Protein AF-S4NZB8-F1 (afdb_monomer_lite)

pLDDT: mean 95.54, std 4.89, range [75.25, 98.69]

Foldseek 3Di:
DFKWFDPDPVVSDIDTPDDCVDPQKHWDKADPDPVVRDIDIDIGGNQDPPRDDGDMDDDDDDWDADPVGDIGD

Sequence (73 aa):
AAVERLESEQDDAWTVVATDADWETKYIWLRNSKILGTSHAVIEWEVPDGTPPGTYRLHHYGNYKYILGGIYP

Radius of gyration: 15.55 Å; chains: 1; bounding box: 36×28×37 Å

Structure (mmCIF, N/CA/C/O backbone):
data_AF-S4NZB8-F1
#
_entry.id   AF-S4NZB8-F1
#
loop_
_atom_site.group_PDB
_atom_site.id
_atom_site.type_symbol
_atom_site.label_atom_id
_atom_site.label_alt_id
_atom_site.label_comp_id
_atom_site.label_asym_id
_atom_site.label_entity_id
_atom_site.label_seq_id
_atom_site.pdbx_PDB_ins_code
_atom_site.Cartn_x
_atom_site.Cartn_y
_atom_site.Cartn_z
_atom_site.occupancy
_atom_site.B_iso_or_equiv
_atom_site.auth_seq_id
_atom_site.auth_comp_id
_atom_site.auth_asym_id
_atom_site.auth_atom_id
_atom_site.pdbx_PDB_model_num
ATOM 1 N N . ALA A 1 1 ? 4.071 -1.736 0.066 1.00 94.19 1 ALA A N 1
ATOM 2 C CA . ALA A 1 1 ? 2.638 -1.353 0.017 1.00 94.19 1 ALA A CA 1
ATOM 3 C C . ALA A 1 1 ? 2.022 -1.591 1.388 1.00 94.19 1 ALA A C 1
ATOM 5 O O . ALA A 1 1 ? 2.580 -2.382 2.138 1.00 94.19 1 ALA A O 1
ATOM 6 N N . ALA A 1 2 ? 0.931 -0.909 1.724 1.00 98.38 2 ALA A N 1
ATOM 7 C CA . ALA A 1 2 ? 0.246 -1.096 3.001 1.00 98.38 2 ALA A CA 1
ATOM 8 C C . ALA A 1 2 ? -1.276 -1.095 2.835 1.00 98.38 2 ALA A C 1
ATOM 10 O O . ALA A 1 2 ? -1.813 -0.448 1.932 1.00 98.38 2 ALA A O 1
ATOM 11 N N . VAL A 1 3 ? -1.945 -1.806 3.734 1.00 98.69 3 VAL A N 1
ATOM 12 C CA . VAL A 1 3 ? -3.375 -1.691 4.005 1.00 98.69 3 VAL A CA 1
ATOM 13 C C . VAL A 1 3 ? -3.510 -0.876 5.279 1.00 98.69 3 VAL A C 1
ATOM 15 O O . VAL A 1 3 ? -2.899 -1.195 6.301 1.00 98.69 3 VAL A O 1
ATOM 18 N N . GLU A 1 4 ? -4.313 0.173 5.225 1.00 98.69 4 GLU A N 1
ATOM 19 C CA . GLU A 1 4 ? -4.505 1.081 6.345 1.00 98.69 4 GLU A CA 1
ATOM 20 C C . GLU A 1 4 ? -5.988 1.169 6.702 1.00 98.69 4 GLU A C 1
ATOM 22 O O . GLU A 1 4 ? -6.844 1.223 5.816 1.00 98.69 4 GLU A O 1
ATOM 27 N N . ARG A 1 5 ? -6.285 1.200 8.001 1.00 98.56 5 ARG A N 1
ATOM 28 C CA . ARG A 1 5 ? -7.625 1.384 8.559 1.00 98.56 5 ARG A CA 1
ATOM 29 C C . ARG A 1 5 ? -7.775 2.801 9.090 1.00 98.56 5 ARG A C 1
ATOM 31 O O . ARG A 1 5 ? -6.865 3.319 9.737 1.00 98.56 5 ARG A O 1
ATOM 38 N N . LEU A 1 6 ? -8.921 3.410 8.820 1.00 98.50 6 LEU A N 1
ATOM 39 C CA . LEU A 1 6 ? -9.248 4.735 9.325 1.00 98.50 6 LEU A CA 1
ATOM 40 C C . LEU A 1 6 ? -9.615 4.666 10.811 1.00 98.50 6 LEU A C 1
ATOM 42 O O . LEU A 1 6 ? -10.518 3.921 11.191 1.00 98.50 6 LEU A O 1
ATOM 46 N N . GLU A 1 7 ? -8.938 5.464 11.632 1.00 97.88 7 GLU A N 1
ATOM 47 C CA . GLU A 1 7 ? -9.200 5.577 13.073 1.00 97.88 7 GLU A CA 1
ATOM 48 C C . GLU A 1 7 ? -9.972 6.858 13.425 1.00 97.88 7 GLU A C 1
ATOM 50 O O . GLU A 1 7 ? -10.829 6.839 14.306 1.00 97.88 7 GLU A O 1
ATOM 55 N N . SER A 1 8 ? -9.707 7.964 12.722 1.00 96.44 8 SER A N 1
ATOM 56 C CA . SER A 1 8 ? -10.414 9.243 12.881 1.00 96.44 8 SER A CA 1
ATOM 57 C C . SER A 1 8 ? -10.552 9.927 11.526 1.00 96.44 8 SER A C 1
ATOM 59 O O . SER A 1 8 ? -9.550 10.264 10.895 1.00 96.44 8 SER A O 1
ATOM 61 N N . GLU A 1 9 ? -11.792 10.148 11.082 1.00 94.25 9 GLU A N 1
ATOM 62 C CA . GLU A 1 9 ? -12.084 10.924 9.867 1.00 94.25 9 GLU A CA 1
ATOM 63 C C . GLU A 1 9 ? -11.664 12.388 10.011 1.00 94.25 9 GLU A C 1
ATOM 65 O O . GLU A 1 9 ? -11.210 13.000 9.047 1.00 94.25 9 GLU A O 1
ATOM 70 N N . GLN A 1 10 ? -11.809 12.958 11.210 1.00 97.06 10 GLN A N 1
ATOM 71 C CA . GLN A 1 10 ? -11.533 14.372 11.462 1.00 97.06 10 GLN A CA 1
ATOM 72 C C . GLN A 1 10 ? -10.036 14.685 11.395 1.00 97.06 10 GLN A C 1
ATOM 74 O O . GLN A 1 10 ? -9.659 15.752 10.914 1.00 97.06 10 GLN A O 1
ATOM 79 N N . ASP A 1 11 ? -9.202 13.752 11.853 1.00 96.69 11 ASP A N 1
ATOM 80 C CA . ASP A 1 11 ? -7.750 13.931 11.932 1.00 96.69 11 ASP A CA 1
ATOM 81 C C . ASP A 1 11 ? -7.005 13.326 10.731 1.00 96.69 11 ASP A C 1
ATOM 83 O O . ASP A 1 11 ? -5.776 13.361 10.704 1.00 96.69 11 ASP A O 1
ATOM 87 N N . ASP A 1 12 ? -7.731 12.739 9.767 1.00 95.69 12 ASP A N 1
ATOM 88 C CA . ASP A 1 12 ? -7.178 11.890 8.699 1.00 95.69 12 ASP A CA 1
ATOM 89 C C . ASP A 1 12 ? -6.171 10.867 9.263 1.00 95.69 12 ASP A C 1
ATOM 91 O O . ASP A 1 12 ? -5.067 10.673 8.749 1.00 95.69 12 ASP A O 1
ATOM 95 N N . ALA A 1 13 ? -6.534 10.247 10.391 1.00 97.69 13 ALA A N 1
ATOM 96 C CA . ALA A 1 13 ? -5.658 9.343 11.124 1.00 97.69 13 ALA A CA 1
ATOM 97 C C . ALA A 1 13 ? -5.871 7.902 10.659 1.00 97.69 13 ALA A C 1
ATOM 99 O O . ALA A 1 13 ? -6.955 7.336 10.820 1.00 97.69 13 ALA A O 1
ATOM 100 N N . TRP A 1 14 ? -4.809 7.297 10.133 1.00 98.44 14 TRP A N 1
ATOM 101 C CA . TRP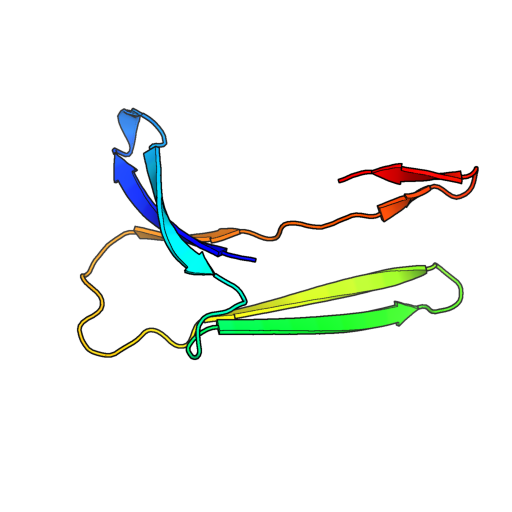 A 1 14 ? -4.812 5.938 9.604 1.00 98.44 14 TRP A CA 1
ATOM 102 C C . TRP A 1 14 ? -3.793 5.067 10.333 1.00 98.44 14 TRP A C 1
ATOM 104 O O . TRP A 1 14 ? -2.672 5.502 10.597 1.00 98.44 14 TRP A O 1
ATOM 114 N N . THR A 1 15 ? -4.167 3.821 10.613 1.00 98.38 15 THR A N 1
ATOM 115 C CA . THR A 1 15 ? -3.273 2.814 11.196 1.00 98.38 15 THR A CA 1
ATOM 116 C C . THR A 1 15 ? -3.003 1.712 10.182 1.00 98.38 15 THR A C 1
ATOM 118 O O . THR A 1 15 ? -3.932 1.181 9.576 1.00 98.38 15 THR A O 1
ATOM 121 N N . VAL A 1 16 ? -1.732 1.350 10.000 1.00 98.44 16 VAL A N 1
ATOM 122 C CA . VAL A 1 16 ? -1.337 0.216 9.154 1.00 98.44 16 VAL A CA 1
ATOM 123 C C . VAL A 1 16 ? -1.809 -1.080 9.809 1.00 98.44 16 VAL A C 1
ATOM 125 O O . VAL A 1 16 ? -1.441 -1.366 10.947 1.00 98.44 16 VAL A O 1
ATOM 128 N N . VAL A 1 17 ? -2.613 -1.856 9.084 1.00 98.50 17 VAL A N 1
ATOM 129 C CA . VAL A 1 17 ? -3.117 -3.165 9.532 1.00 98.50 17 VAL A CA 1
ATOM 130 C C . VAL A 1 17 ? -2.449 -4.331 8.811 1.00 98.50 17 VAL A C 1
ATOM 132 O O . VAL A 1 17 ? -2.393 -5.418 9.371 1.00 98.50 17 VAL A O 1
ATOM 135 N N . ALA A 1 18 ? -1.910 -4.093 7.612 1.00 98.56 18 ALA A N 1
ATOM 136 C CA . ALA A 1 18 ? -1.099 -5.052 6.872 1.00 98.56 18 ALA A CA 1
ATOM 137 C C . ALA A 1 18 ? -0.082 -4.329 5.976 1.00 98.56 18 ALA A C 1
ATOM 139 O O . ALA A 1 18 ? -0.280 -3.186 5.553 1.00 98.56 18 ALA A O 1
ATOM 140 N N . THR A 1 19 ? 1.007 -5.011 5.665 1.00 98.62 19 THR A N 1
ATOM 141 C CA . THR A 1 19 ? 2.135 -4.571 4.839 1.00 98.62 19 THR A CA 1
ATOM 142 C C . THR A 1 19 ? 2.401 -5.593 3.739 1.00 98.62 19 THR A C 1
ATOM 144 O O . THR A 1 19 ? 1.867 -6.692 3.780 1.00 98.62 19 THR A O 1
ATOM 147 N N . ASP A 1 20 ? 3.275 -5.279 2.781 1.00 97.44 20 ASP A N 1
ATOM 148 C CA . ASP A 1 20 ? 3.691 -6.227 1.731 1.00 97.44 20 ASP A CA 1
ATOM 149 C C . ASP A 1 20 ? 4.502 -7.440 2.230 1.00 97.44 20 ASP A C 1
ATOM 151 O O . ASP A 1 20 ? 4.868 -8.304 1.429 1.00 97.44 20 ASP A O 1
ATOM 155 N N . ALA A 1 21 ? 4.761 -7.523 3.537 1.00 98.12 21 ALA A N 1
ATOM 156 C CA . ALA A 1 21 ? 5.306 -8.704 4.194 1.00 98.12 21 ALA A CA 1
ATOM 157 C C . ALA A 1 21 ? 4.219 -9.677 4.693 1.00 98.12 21 ALA A C 1
ATOM 159 O O . ALA A 1 21 ? 4.540 -10.821 5.022 1.00 98.12 21 ALA A O 1
ATOM 160 N N . ASP A 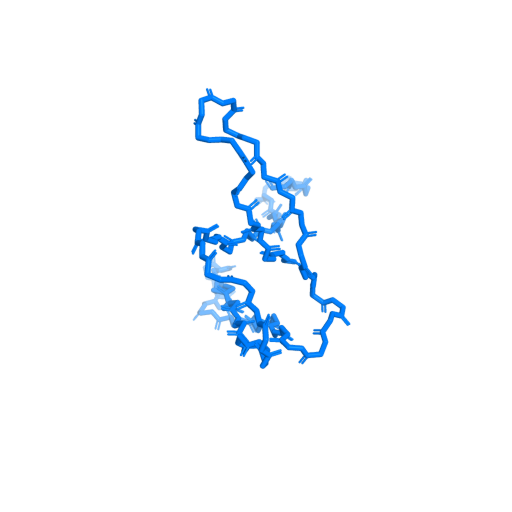1 22 ? 2.957 -9.243 4.761 1.00 98.50 22 ASP A N 1
ATOM 161 C CA . ASP A 1 22 ? 1.851 -10.030 5.305 1.00 98.50 22 ASP A CA 1
ATOM 162 C C . ASP A 1 22 ? 1.210 -10.927 4.240 1.00 98.50 22 ASP A C 1
ATOM 164 O O . ASP A 1 22 ? 1.054 -10.542 3.080 1.00 98.50 22 ASP A O 1
ATOM 168 N N . TRP A 1 23 ? 0.809 -12.132 4.656 1.00 98.19 23 TRP A N 1
ATOM 169 C CA . TRP A 1 23 ? 0.386 -13.226 3.766 1.00 98.19 23 TRP A CA 1
ATOM 170 C C . TRP A 1 23 ? -0.855 -12.912 2.925 1.00 98.19 23 TRP A C 1
ATOM 172 O O . TRP A 1 23 ? -1.021 -13.405 1.811 1.00 98.19 23 TRP A O 1
ATOM 182 N N . GLU A 1 24 ? -1.729 -12.093 3.490 1.00 98.31 24 GLU A N 1
ATOM 183 C CA . GLU A 1 24 ? -2.966 -11.597 2.897 1.00 98.31 24 GLU A CA 1
ATOM 184 C C . GLU A 1 24 ? -2.746 -10.515 1.836 1.00 98.31 24 GLU A C 1
ATOM 186 O O . GLU A 1 24 ? -3.690 -10.125 1.153 1.00 98.31 24 GLU A O 1
ATOM 191 N N . THR A 1 25 ? -1.522 -10.010 1.674 1.00 98.50 25 THR A N 1
ATOM 192 C CA . THR A 1 25 ? -1.222 -8.983 0.677 1.00 98.50 25 THR A CA 1
ATOM 193 C C . THR A 1 25 ? -0.339 -9.519 -0.439 1.00 98.50 25 THR A C 1
ATOM 195 O O . THR A 1 25 ? 0.480 -10.423 -0.259 1.00 98.50 25 THR A O 1
ATOM 198 N N . LYS A 1 26 ? -0.486 -8.942 -1.633 1.00 98.38 26 LYS A N 1
ATOM 199 C CA . LYS A 1 26 ? 0.424 -9.195 -2.754 1.00 98.38 26 LYS A CA 1
ATOM 200 C C . LYS A 1 26 ? 0.793 -7.888 -3.422 1.00 98.38 26 LYS A C 1
ATOM 202 O O . LYS A 1 26 ? -0.064 -7.060 -3.724 1.00 98.38 26 LYS A O 1
ATOM 207 N N . TYR A 1 27 ? 2.081 -7.738 -3.708 1.00 97.94 27 TYR A N 1
ATOM 208 C CA . TYR A 1 27 ? 2.602 -6.670 -4.547 1.00 97.94 27 TYR A CA 1
ATOM 209 C C . TYR A 1 27 ? 3.110 -7.261 -5.859 1.00 97.94 27 TYR A C 1
ATOM 211 O O . TYR A 1 27 ? 4.086 -8.013 -5.887 1.00 97.94 27 TYR A O 1
ATOM 219 N N . ILE A 1 28 ? 2.452 -6.910 -6.959 1.00 97.56 28 ILE A N 1
ATOM 220 C CA . ILE A 1 28 ? 2.783 -7.408 -8.289 1.00 97.56 28 ILE A CA 1
ATOM 221 C C . ILE A 1 28 ? 3.226 -6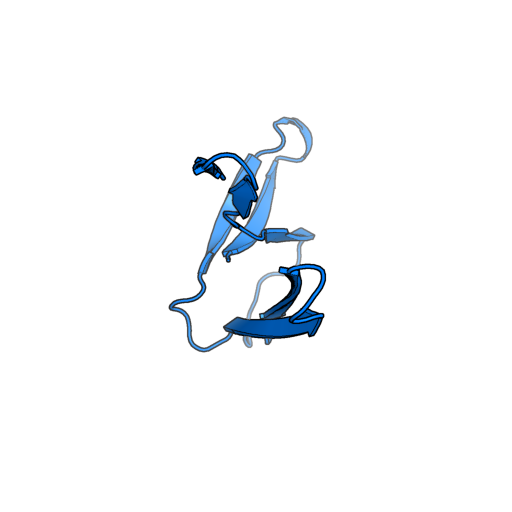.227 -9.137 1.00 97.56 28 ILE A C 1
ATOM 223 O O . ILE A 1 28 ? 2.485 -5.270 -9.364 1.00 97.56 28 ILE A O 1
ATOM 227 N N . TRP A 1 29 ? 4.453 -6.303 -9.638 1.00 96.81 29 TRP A N 1
ATOM 228 C CA . TRP A 1 29 ? 4.998 -5.287 -10.519 1.00 96.81 29 TRP A CA 1
ATOM 229 C C . TRP A 1 29 ? 4.966 -5.767 -11.971 1.00 96.81 29 TRP A C 1
ATOM 231 O O . TRP A 1 29 ? 5.463 -6.846 -12.298 1.00 96.81 29 TRP A O 1
ATOM 241 N N . LEU A 1 30 ? 4.394 -4.949 -12.853 1.00 95.69 30 LEU A N 1
ATOM 242 C CA . LEU A 1 30 ? 4.208 -5.261 -14.267 1.00 95.69 30 LEU A CA 1
ATOM 243 C C . LEU A 1 30 ? 4.899 -4.206 -15.134 1.00 95.69 30 LEU A C 1
ATOM 245 O O . LEU A 1 30 ? 4.589 -3.015 -15.062 1.00 95.69 30 LEU A O 1
ATOM 2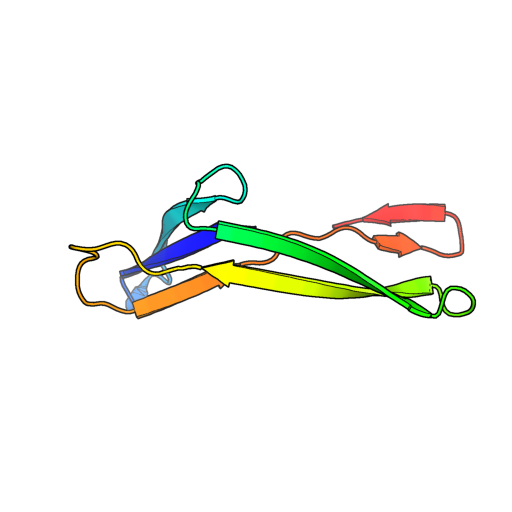49 N N . ARG A 1 31 ? 5.821 -4.628 -16.008 1.00 92.50 31 ARG A N 1
ATOM 250 C CA . ARG A 1 31 ? 6.403 -3.733 -17.021 1.00 92.50 31 ARG A CA 1
ATOM 251 C C . ARG A 1 31 ? 5.428 -3.587 -18.188 1.00 92.50 31 ARG A C 1
ATOM 253 O O . ARG A 1 31 ? 5.232 -4.543 -18.929 1.00 92.50 31 ARG A O 1
ATOM 260 N N . ASN A 1 32 ? 4.926 -2.374 -18.417 1.00 87.25 32 ASN A N 1
ATOM 261 C CA . ASN A 1 32 ? 4.041 -2.090 -19.554 1.00 87.25 32 ASN A CA 1
ATOM 262 C C . ASN A 1 32 ? 4.833 -1.774 -20.826 1.00 87.25 32 ASN A C 1
ATOM 264 O O . ASN A 1 32 ? 4.514 -2.260 -21.904 1.00 87.25 32 ASN A O 1
ATOM 268 N N . SER A 1 33 ? 5.884 -0.957 -20.708 1.00 85.38 33 SER A N 1
ATOM 269 C CA . SER A 1 33 ? 6.732 -0.590 -21.843 1.00 85.38 33 SER A CA 1
ATOM 270 C C . SER A 1 33 ? 8.187 -0.557 -21.419 1.00 85.38 33 SER A C 1
ATOM 272 O O . SER A 1 33 ? 8.590 0.236 -20.570 1.00 85.38 33 SER A O 1
ATOM 274 N N . LYS A 1 34 ? 9.000 -1.422 -22.032 1.00 75.25 34 LYS A N 1
ATOM 275 C CA . LYS A 1 34 ? 10.454 -1.396 -21.833 1.00 75.25 34 LYS A CA 1
ATOM 276 C C . LYS A 1 34 ? 11.084 -0.143 -22.446 1.00 75.25 34 LYS A C 1
ATOM 278 O O . LYS A 1 34 ? 12.042 0.368 -21.888 1.00 75.25 34 LYS A O 1
ATOM 283 N N . ILE A 1 35 ? 10.526 0.347 -23.557 1.00 75.56 35 ILE A N 1
ATOM 284 C CA . ILE A 1 35 ? 11.053 1.498 -24.305 1.00 75.56 35 ILE A CA 1
ATOM 285 C C . ILE A 1 35 ? 10.719 2.810 -23.588 1.00 75.56 35 ILE A C 1
ATOM 287 O O . ILE A 1 35 ? 11.593 3.651 -23.422 1.00 75.56 35 ILE A O 1
ATOM 291 N N . LEU A 1 36 ? 9.475 2.973 -23.124 1.00 81.38 36 LEU A N 1
ATOM 292 C CA . LEU A 1 36 ? 9.037 4.183 -22.411 1.00 81.38 36 LEU A CA 1
ATOM 293 C C . LEU A 1 36 ? 9.334 4.131 -20.903 1.00 81.38 36 LEU A C 1
ATOM 295 O O . LEU A 1 36 ? 9.089 5.098 -20.193 1.00 81.38 36 LEU A O 1
ATOM 299 N N . GLY A 1 37 ? 9.822 2.997 -20.393 1.00 84.94 37 GLY A N 1
ATOM 300 C CA . GLY A 1 37 ? 10.159 2.814 -18.980 1.00 84.94 37 GLY A CA 1
ATOM 301 C C . GLY A 1 37 ? 8.960 2.676 -18.034 1.00 84.94 37 GLY A C 1
ATOM 302 O O . GLY A 1 37 ? 9.162 2.506 -16.835 1.00 84.94 37 GLY A O 1
ATOM 303 N N . THR A 1 38 ? 7.724 2.685 -18.536 1.00 91.00 38 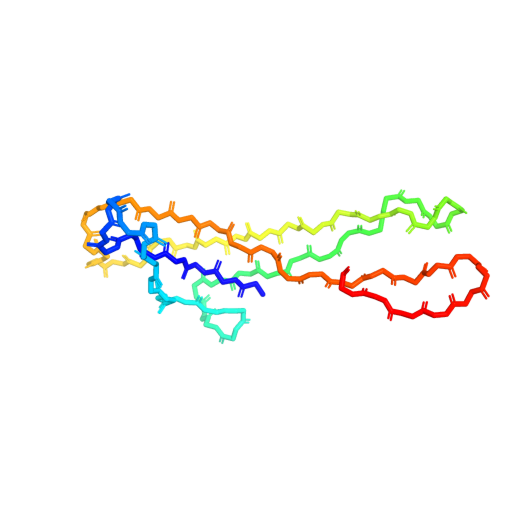THR A N 1
ATOM 304 C CA . THR A 1 38 ? 6.504 2.678 -17.714 1.00 91.00 38 THR A CA 1
ATOM 305 C C . THR A 1 38 ? 6.169 1.295 -17.147 1.00 91.00 38 THR A C 1
ATOM 307 O O . THR A 1 38 ? 6.356 0.261 -17.805 1.00 91.00 38 THR A O 1
ATOM 310 N N . SER A 1 39 ? 5.596 1.274 -15.947 1.00 94.75 39 SER A N 1
ATOM 311 C CA . SER A 1 39 ? 5.144 0.071 -15.239 1.00 94.75 39 SER A CA 1
ATOM 312 C C . SER A 1 39 ? 3.850 0.322 -14.470 1.00 94.75 39 SER A C 1
ATOM 314 O O . SER A 1 39 ? 3.566 1.465 -14.123 1.00 94.75 39 SER A O 1
ATOM 316 N N . HIS A 1 40 ? 3.108 -0.741 -14.169 1.00 95.19 40 HIS A N 1
ATOM 317 C CA . HIS A 1 40 ? 2.020 -0.732 -13.194 1.00 95.19 40 HIS A CA 1
ATOM 318 C C . HIS A 1 40 ? 2.435 -1.485 -11.931 1.00 95.19 40 HIS A C 1
ATOM 320 O O . HIS A 1 40 ? 3.082 -2.531 -12.009 1.00 95.19 40 HIS A O 1
ATOM 326 N N . ALA A 1 41 ? 2.030 -0.954 -10.782 1.00 96.69 41 ALA A N 1
ATOM 327 C CA . ALA A 1 41 ? 2.014 -1.673 -9.520 1.00 96.69 41 ALA A CA 1
ATOM 328 C C . ALA A 1 41 ? 0.572 -2.108 -9.243 1.00 96.69 41 ALA A C 1
ATOM 330 O O . ALA A 1 41 ? -0.334 -1.275 -9.234 1.00 96.69 41 ALA A O 1
ATOM 331 N N . VAL A 1 42 ? 0.368 -3.406 -9.0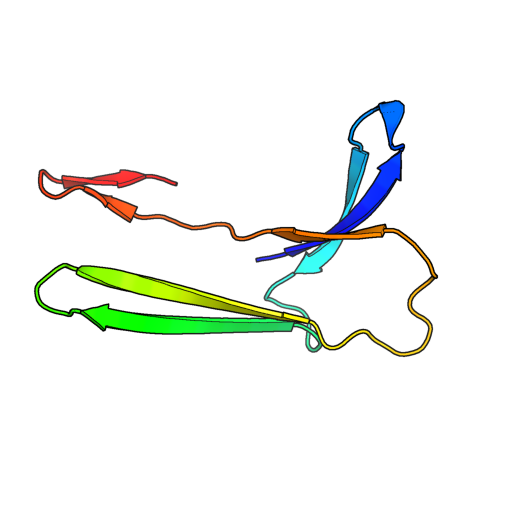48 1.00 97.38 42 VAL A N 1
ATOM 332 C CA . VAL A 1 42 ? -0.905 -3.986 -8.620 1.00 97.38 42 VAL A CA 1
ATOM 333 C C . VAL A 1 42 ? -0.733 -4.413 -7.169 1.00 97.38 42 VAL A C 1
ATOM 335 O O . VAL A 1 42 ? 0.213 -5.130 -6.841 1.00 97.38 42 VAL A O 1
ATOM 338 N N . ILE A 1 43 ? -1.618 -3.925 -6.305 1.00 98.12 43 ILE A N 1
ATOM 339 C CA . ILE A 1 43 ? -1.647 -4.268 -4.886 1.00 98.12 43 ILE A CA 1
ATOM 340 C C . ILE A 1 43 ? -2.952 -5.007 -4.640 1.00 98.12 43 ILE A C 1
ATOM 342 O O . ILE A 1 43 ? -4.024 -4.480 -4.939 1.00 98.12 43 ILE A O 1
ATOM 346 N N . GLU A 1 44 ? -2.846 -6.215 -4.107 1.00 98.31 44 GLU A N 1
ATOM 347 C CA . GLU A 1 44 ? -3.986 -7.031 -3.705 1.00 98.31 44 GLU A CA 1
ATOM 348 C C . GLU A 1 44 ? -3.983 -7.177 -2.186 1.00 98.31 44 GLU A C 1
ATOM 350 O O . GLU A 1 44 ? -2.921 -7.310 -1.575 1.00 98.31 44 GLU A O 1
ATOM 355 N N . TRP A 1 45 ? -5.176 -7.164 -1.596 1.00 98.62 45 TRP A N 1
ATOM 356 C CA . TRP A 1 45 ? -5.409 -7.518 -0.203 1.00 98.62 45 TRP A CA 1
ATOM 357 C C . TRP A 1 45 ? -6.589 -8.484 -0.141 1.00 98.62 45 TRP A C 1
ATOM 359 O O . TRP A 1 45 ? -7.704 -8.152 -0.550 1.00 98.62 45 TRP A O 1
ATOM 369 N N . GLU A 1 46 ? -6.319 -9.696 0.321 1.00 98.56 46 GLU A N 1
ATOM 370 C CA . GLU A 1 46 ? -7.311 -10.716 0.623 1.00 98.56 46 GLU A CA 1
ATOM 371 C C . GLU A 1 46 ? -7.803 -10.483 2.050 1.00 98.56 46 GLU A C 1
ATOM 373 O O . GLU A 1 46 ? -7.112 -10.822 3.002 1.00 98.56 46 GLU A O 1
ATOM 378 N N . VAL A 1 47 ? -8.969 -9.847 2.195 1.00 98.31 47 VAL A N 1
ATOM 379 C CA . VAL A 1 47 ? -9.505 -9.435 3.502 1.00 98.31 47 VAL A CA 1
ATOM 380 C C . VAL A 1 47 ? -9.625 -10.649 4.438 1.00 98.31 47 VAL A C 1
ATOM 382 O O . VAL A 1 47 ? -10.450 -11.524 4.160 1.00 98.31 47 VAL A O 1
ATOM 385 N N . PRO A 1 48 ? -8.858 -10.710 5.545 1.00 98.06 48 PRO A N 1
ATOM 386 C CA . PRO A 1 48 ? -8.881 -11.856 6.447 1.00 98.06 48 PRO A CA 1
ATOM 387 C C . PRO A 1 48 ? -10.220 -12.034 7.151 1.00 98.06 48 PRO A C 1
ATOM 389 O O . PRO A 1 48 ? -10.933 -11.063 7.443 1.00 98.06 48 PRO A O 1
ATOM 392 N N . ASP A 1 49 ? -10.514 -13.275 7.531 1.00 97.94 49 ASP A N 1
ATOM 393 C CA . ASP A 1 49 ? -11.659 -13.574 8.380 1.00 97.94 49 ASP A CA 1
ATOM 394 C C . ASP A 1 49 ? -11.553 -12.829 9.718 1.00 97.94 49 ASP A C 1
ATOM 396 O O . ASP A 1 49 ? -10.515 -12.810 10.378 1.00 97.94 49 ASP A O 1
ATOM 400 N N . GLY A 1 50 ? -12.659 -12.212 10.136 1.00 97.25 50 GLY A N 1
ATOM 401 C CA . GLY A 1 50 ? -12.710 -11.431 11.372 1.00 97.25 50 GLY A CA 1
ATOM 402 C C . GLY A 1 50 ? -12.170 -10.004 11.253 1.00 97.25 50 GLY A C 1
ATOM 403 O O . GLY A 1 50 ? -12.144 -9.304 12.267 1.00 97.25 50 GLY A O 1
ATOM 404 N N . THR A 1 51 ? -11.801 -9.543 10.050 1.00 98.06 51 THR A N 1
ATOM 405 C CA . THR A 1 51 ? -11.482 -8.126 9.811 1.00 98.06 51 THR A CA 1
ATOM 406 C C . THR A 1 51 ? -12.644 -7.244 10.289 1.00 98.06 51 THR A C 1
ATOM 408 O O . THR A 1 51 ? -13.773 -7.415 9.814 1.00 98.06 51 THR A O 1
ATOM 411 N N . PRO A 1 52 ? -12.411 -6.306 11.228 1.00 97.94 52 PRO A N 1
ATOM 412 C CA . PRO A 1 52 ? -13.465 -5.431 11.719 1.00 97.94 52 PRO A CA 1
ATOM 413 C C . PRO A 1 52 ? -14.101 -4.613 10.584 1.00 97.94 52 PRO A C 1
ATOM 415 O O . PRO A 1 52 ? -13.384 -4.096 9.731 1.00 97.94 52 PRO A O 1
ATOM 418 N N . PRO A 1 53 ? -15.430 -4.415 10.574 1.00 98.06 53 PRO A N 1
ATOM 419 C CA . PRO A 1 53 ? -16.050 -3.480 9.644 1.00 98.06 53 PRO A CA 1
ATOM 420 C C . PRO A 1 53 ? -15.467 -2.070 9.806 1.00 98.06 53 PRO A C 1
ATOM 422 O O . PRO A 1 53 ? -15.219 -1.609 10.925 1.00 98.06 53 PRO A O 1
ATOM 425 N N . GLY A 1 54 ? -15.267 -1.368 8.693 1.00 97.56 54 GLY A N 1
ATOM 426 C CA . GLY A 1 54 ? -14.735 -0.010 8.702 1.00 97.56 54 GLY A CA 1
ATOM 427 C C . GLY A 1 54 ? -14.260 0.451 7.332 1.00 97.56 54 GLY A C 1
ATOM 428 O O . GLY A 1 54 ? -14.437 -0.242 6.329 1.00 97.56 54 GLY A O 1
ATOM 429 N N . THR A 1 55 ? -13.647 1.630 7.311 1.00 98.50 55 THR A N 1
ATOM 430 C CA . THR A 1 55 ? -13.044 2.207 6.109 1.00 98.50 55 THR A CA 1
ATOM 431 C C . THR A 1 55 ? -11.570 1.834 6.047 1.00 98.50 55 THR A C 1
ATOM 433 O O . THR A 1 55 ? -10.823 2.038 7.006 1.00 98.50 55 THR A O 1
ATOM 436 N N . TYR A 1 56 ? -11.159 1.314 4.894 1.00 98.62 56 TYR A N 1
ATOM 437 C CA . TYR A 1 56 ? -9.790 0.899 4.617 1.00 98.62 56 TYR A CA 1
ATOM 438 C C . TYR A 1 56 ? -9.294 1.546 3.326 1.00 98.62 56 TYR A C 1
ATOM 440 O O . TYR A 1 56 ? -10.088 1.858 2.434 1.00 98.62 56 TYR A O 1
ATOM 448 N N . ARG A 1 57 ? -7.978 1.712 3.204 1.00 98.19 57 ARG A N 1
ATOM 449 C CA . ARG A 1 57 ? -7.325 2.127 1.958 1.00 98.19 57 ARG A CA 1
ATOM 450 C C . ARG A 1 57 ? -6.079 1.297 1.680 1.00 98.19 57 ARG A C 1
ATOM 452 O O . ARG A 1 57 ? -5.437 0.787 2.594 1.00 98.19 57 ARG A O 1
ATOM 459 N N . LEU A 1 58 ? -5.732 1.209 0.400 1.00 98.31 58 LEU A N 1
ATOM 460 C CA . LEU A 1 58 ? -4.468 0.650 -0.068 1.00 98.31 58 LEU A CA 1
ATOM 461 C C . LEU A 1 58 ? -3.500 1.790 -0.374 1.00 98.31 58 LEU A C 1
ATOM 463 O O . LEU A 1 58 ? -3.828 2.698 -1.139 1.00 98.31 58 LEU A O 1
ATOM 467 N N . HIS A 1 59 ? -2.299 1.718 0.190 1.00 97.81 59 HIS A N 1
ATOM 468 C CA . HIS A 1 59 ? -1.242 2.698 -0.011 1.00 97.81 59 HIS A CA 1
ATOM 469 C C . HIS A 1 59 ? -0.073 2.073 -0.783 1.00 97.81 59 HIS A C 1
ATOM 471 O O . HIS A 1 59 ? 0.566 1.106 -0.350 1.00 97.81 59 HIS A O 1
ATOM 477 N N . HIS A 1 60 ? 0.225 2.638 -1.954 1.00 97.62 60 HIS A N 1
ATOM 478 C CA . HIS A 1 60 ? 1.427 2.321 -2.714 1.00 97.62 60 HIS A CA 1
ATOM 479 C C . HIS A 1 60 ? 2.583 3.243 -2.316 1.00 97.62 60 HIS A C 1
ATOM 481 O O . HIS A 1 60 ? 2.494 4.453 -2.491 1.00 97.62 60 HIS A O 1
ATOM 487 N N . TYR A 1 61 ? 3.693 2.651 -1.878 1.00 97.25 61 TYR A N 1
ATOM 488 C CA . TYR A 1 61 ? 4.980 3.332 -1.778 1.00 97.25 61 TYR A CA 1
ATOM 489 C C . TYR A 1 61 ? 5.825 2.921 -2.981 1.00 97.25 61 TYR A C 1
ATOM 491 O O . TYR A 1 61 ? 6.107 1.733 -3.167 1.00 97.25 61 TYR A O 1
ATOM 499 N N . GLY A 1 62 ? 6.178 3.895 -3.812 1.00 96.12 62 GLY A N 1
ATOM 500 C CA . GLY A 1 62 ? 6.944 3.704 -5.036 1.00 96.12 62 GLY A CA 1
ATOM 501 C C . GLY A 1 62 ? 8.278 4.434 -4.989 1.00 96.12 62 GLY A C 1
ATOM 502 O O . GLY A 1 62 ? 8.577 5.146 -4.039 1.00 96.12 62 GLY A O 1
ATOM 503 N N . ASN A 1 63 ? 9.100 4.187 -6.005 1.00 96.44 63 ASN A N 1
ATOM 504 C CA . ASN A 1 63 ? 10.205 5.062 -6.372 1.00 96.44 63 ASN A CA 1
ATOM 505 C C . ASN A 1 63 ? 10.278 5.124 -7.900 1.00 96.44 63 ASN A C 1
ATOM 507 O O . ASN A 1 63 ? 9.983 4.134 -8.583 1.00 96.44 63 ASN A O 1
ATOM 511 N N . TYR A 1 64 ? 10.760 6.236 -8.443 1.00 94.19 64 TYR A N 1
ATOM 512 C CA . TYR A 1 64 ? 11.091 6.361 -9.857 1.00 94.19 64 TYR A CA 1
ATOM 513 C C . TYR A 1 64 ? 12.519 6.873 -10.063 1.00 94.19 64 TYR A C 1
ATOM 515 O O . TYR A 1 64 ? 13.084 7.608 -9.253 1.00 94.19 64 TYR A O 1
ATOM 523 N N . LYS A 1 65 ? 13.119 6.466 -11.185 1.00 93.50 65 LYS A N 1
ATOM 524 C CA . LYS A 1 65 ? 14.416 6.969 -11.640 1.00 93.50 65 LYS A CA 1
ATOM 525 C C . LYS A 1 65 ? 14.188 8.015 -12.722 1.00 93.50 65 LYS A C 1
ATOM 527 O O . LYS A 1 65 ? 13.578 7.709 -13.746 1.00 93.50 65 LYS A O 1
ATOM 532 N N . TYR A 1 66 ? 14.700 9.223 -12.516 1.00 91.81 66 TYR A N 1
ATOM 533 C CA . TYR A 1 66 ? 14.605 10.283 -13.515 1.00 91.81 66 TYR A CA 1
ATOM 534 C C . TYR A 1 66 ? 15.608 10.059 -14.659 1.00 91.81 66 TYR A C 1
ATOM 536 O O . TYR A 1 66 ? 16.692 9.503 -14.462 1.00 91.81 66 TYR A O 1
ATOM 544 N N . ILE A 1 67 ? 15.248 10.486 -15.874 1.00 88.06 67 ILE A N 1
ATOM 545 C CA . ILE A 1 67 ? 16.040 10.261 -17.097 1.00 88.06 67 ILE A CA 1
ATOM 546 C C . ILE A 1 67 ? 17.443 10.880 -17.016 1.00 88.06 67 ILE A C 1
ATOM 548 O O . ILE A 1 67 ? 18.390 10.308 -17.550 1.00 88.06 67 ILE A O 1
ATOM 552 N N . LEU A 1 68 ? 17.604 11.996 -16.301 1.00 93.00 68 LEU A N 1
ATOM 553 C CA . LEU A 1 68 ? 18.912 12.634 -16.101 1.00 93.00 68 LEU A CA 1
ATOM 554 C C . LEU A 1 68 ? 19.679 12.086 -14.881 1.00 93.00 68 LEU A C 1
ATOM 556 O O . LEU A 1 68 ? 20.710 12.637 -14.506 1.00 93.00 68 LEU A O 1
ATOM 560 N N . GLY A 1 69 ? 19.204 10.995 -14.273 1.00 90.75 69 GLY A N 1
ATOM 561 C CA . GLY A 1 69 ? 19.748 10.430 -13.037 1.00 90.75 69 GLY A CA 1
ATOM 562 C C . GLY A 1 69 ? 18.965 10.855 -11.790 1.00 90.75 69 GLY A C 1
ATOM 563 O O . GLY A 1 69 ? 18.078 11.697 -11.858 1.00 90.75 69 GLY A O 1
ATOM 564 N N . GLY A 1 70 ? 19.288 10.241 -10.647 1.00 95.38 70 GLY A N 1
ATOM 565 C CA . GLY A 1 70 ? 18.541 10.396 -9.391 1.00 95.38 70 GLY A CA 1
ATOM 566 C C . GLY A 1 70 ? 17.414 9.368 -9.225 1.00 95.38 70 GLY A C 1
ATOM 567 O O . GLY A 1 70 ? 16.829 8.906 -10.207 1.00 95.38 70 GLY A O 1
ATOM 568 N N . ILE A 1 71 ? 17.154 8.981 -7.975 1.00 96.00 71 ILE A N 1
ATOM 569 C CA . ILE A 1 71 ? 16.054 8.097 -7.566 1.00 96.00 71 ILE A CA 1
ATOM 570 C C . ILE A 1 71 ? 15.238 8.865 -6.533 1.00 96.00 71 ILE A C 1
ATOM 572 O O . ILE A 1 71 ? 15.811 9.412 -5.589 1.00 96.00 71 ILE A O 1
ATOM 576 N N . TYR A 1 72 ? 13.931 8.911 -6.738 1.00 96.19 72 TYR A N 1
ATOM 577 C CA . TYR A 1 72 ? 12.989 9.653 -5.912 1.00 96.19 72 TYR A CA 1
ATOM 578 C C . TYR A 1 72 ? 11.849 8.728 -5.491 1.00 96.19 72 TYR A C 1
ATOM 580 O O . TYR A 1 72 ? 11.544 7.813 -6.260 1.00 96.19 72 TYR A O 1
ATOM 588 N N . PRO A 1 73 ? 11.221 8.973 -4.330 1.00 93.62 73 PRO A N 1
ATOM 589 C CA . PRO A 1 73 ? 9.916 8.403 -4.012 1.00 93.62 73 PRO A CA 1
ATOM 590 C C . PRO A 1 73 ? 8.887 8.724 -5.107 1.00 93.62 73 PRO A C 1
ATOM 592 O O . PRO A 1 73 ? 8.860 9.893 -5.563 1.00 93.62 73 PRO A O 1
#

Secondary structure (DSSP, 8-state):
-EEEEEEETTTTEEEEEEETTSTTEEEEEEES-TTT--EEEEEEE---TTPPSS-EEEE----EE-TTS-EE-

InterPro domains:
  IPR006823 Neutral/alkaline nonlysosomal ceramidase [PTHR12670] (3-68)
  IPR031331 Neutral/alkaline non-lysosomal ceramidase, C-terminal [PF17048] (1-70)
  IPR038445 Neutral ceramidase, C-terminal domain superfamily [G3DSA:2.60.40.2300] (1-73)

Organism: NCBI:txid116150